Protein AF-A0A1I7GDD6-F1 (afdb_monomer_lite)

Radius of gyration: 17.23 Å; chains: 1; bounding box: 30×14×56 Å

Foldseek 3Di:
DVQLVVLQVPLVVQLVQLVVCCVVPNDPVSVVSNVVSVCSNCVVVVVVVVVVVVVVPVPPPPPD

Secondary structure (DSSP, 8-state):
-HHHHHHHHHHHHHHHHHHHHHHHS--HHHHHHHHHHHHHHHHHHHHHHHHHHHHHHHTTTTT-

Sequence (64 aa):
MIAVAVGVIIGLPIVLFGFMRLDERPGWLSWTILLAGLAITFGPATSAAITHYVEPVSGRYDGR

Structure (mmCIF, N/CA/C/O backbone):
data_AF-A0A1I7GDD6-F1
#
_entry.id   AF-A0A1I7GDD6-F1
#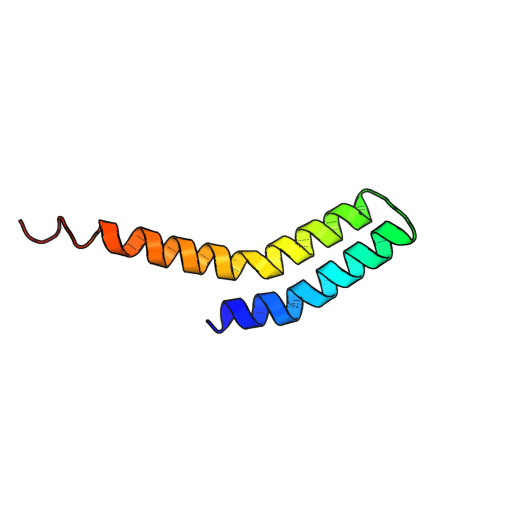
loop_
_atom_site.group_PDB
_atom_site.id
_atom_site.type_symbol
_atom_site.label_atom_id
_atom_site.label_alt_id
_atom_site.label_comp_id
_atom_site.label_asym_id
_atom_site.label_entity_id
_atom_site.label_seq_id
_atom_site.pdbx_PDB_ins_code
_atom_site.Cartn_x
_atom_site.Cartn_y
_atom_site.Cartn_z
_atom_site.occupancy
_atom_site.B_iso_or_equiv
_atom_site.auth_seq_id
_atom_site.auth_comp_id
_atom_site.auth_asym_id
_atom_site.auth_atom_id
_atom_site.pdbx_PDB_model_num
ATOM 1 N N . MET A 1 1 ? 11.240 -3.197 -8.886 1.00 70.44 1 MET A N 1
ATOM 2 C CA . MET A 1 1 ? 10.932 -4.269 -7.906 1.00 70.44 1 MET A CA 1
ATOM 3 C C . MET A 1 1 ? 11.125 -3.848 -6.450 1.00 70.44 1 MET A C 1
ATOM 5 O O . MET A 1 1 ? 10.175 -3.974 -5.694 1.00 70.44 1 MET A O 1
ATOM 9 N N . ILE A 1 2 ? 12.279 -3.297 -6.044 1.00 84.06 2 ILE A N 1
ATOM 10 C CA . ILE A 1 2 ? 12.527 -2.895 -4.638 1.00 84.06 2 ILE A CA 1
ATOM 11 C C . ILE A 1 2 ? 11.475 -1.899 -4.117 1.00 84.06 2 ILE A C 1
ATOM 13 O O . ILE A 1 2 ? 10.901 -2.119 -3.058 1.00 84.06 2 ILE A O 1
ATOM 17 N N . ALA A 1 3 ? 11.144 -0.860 -4.892 1.00 79.31 3 ALA A N 1
ATOM 18 C CA . ALA A 1 3 ? 10.114 0.115 -4.513 1.00 79.31 3 ALA A CA 1
ATOM 19 C C . ALA A 1 3 ? 8.719 -0.512 -4.302 1.00 79.31 3 ALA A C 1
ATOM 21 O O . ALA A 1 3 ? 7.971 -0.075 -3.434 1.00 79.31 3 ALA A O 1
ATOM 22 N N . VAL A 1 4 ? 8.388 -1.567 -5.057 1.00 84.31 4 VAL A N 1
ATOM 23 C CA . VAL A 1 4 ? 7.132 -2.319 -4.896 1.00 84.31 4 VAL A CA 1
ATOM 24 C C . VAL A 1 4 ? 7.144 -3.102 -3.589 1.00 84.31 4 VAL A C 1
ATOM 26 O O . VAL A 1 4 ? 6.195 -3.015 -2.818 1.00 84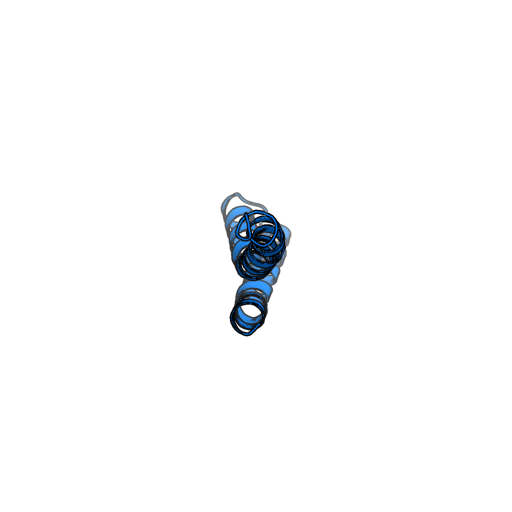.31 4 VAL A O 1
ATOM 29 N N . ALA A 1 5 ? 8.240 -3.806 -3.298 1.00 86.25 5 ALA A N 1
ATOM 30 C CA . ALA A 1 5 ? 8.388 -4.535 -2.042 1.00 86.25 5 ALA A CA 1
ATOM 31 C C . ALA A 1 5 ? 8.298 -3.597 -0.827 1.00 86.25 5 ALA A C 1
ATOM 33 O O . ALA A 1 5 ? 7.576 -3.893 0.121 1.00 86.25 5 ALA A O 1
ATOM 34 N N . VAL A 1 6 ? 8.953 -2.433 -0.882 1.00 90.00 6 VAL A N 1
ATOM 35 C CA . VAL A 1 6 ? 8.871 -1.408 0.171 1.00 90.00 6 VAL A CA 1
ATOM 36 C C . VAL A 1 6 ? 7.436 -0.893 0.341 1.00 90.00 6 VAL A C 1
ATOM 38 O O . VAL A 1 6 ? 6.956 -0.807 1.470 1.00 90.00 6 VAL A O 1
ATOM 41 N N . GLY A 1 7 ? 6.726 -0.618 -0.760 1.00 87.56 7 GLY A N 1
ATOM 42 C CA . GLY A 1 7 ? 5.320 -0.202 -0.724 1.00 87.56 7 GLY A CA 1
ATOM 43 C C . GLY A 1 7 ? 4.406 -1.232 -0.058 1.00 87.56 7 GLY A C 1
ATOM 44 O O . GLY A 1 7 ? 3.560 -0.872 0.757 1.00 87.56 7 GLY A O 1
ATOM 45 N N . VAL A 1 8 ? 4.611 -2.525 -0.327 1.00 91.38 8 VAL A N 1
ATOM 46 C CA . VAL A 1 8 ? 3.848 -3.605 0.320 1.00 91.38 8 VAL A CA 1
ATOM 47 C C . VAL A 1 8 ? 4.197 -3.723 1.805 1.00 91.38 8 VAL A C 1
ATOM 49 O O . VAL A 1 8 ? 3.286 -3.760 2.627 1.00 91.38 8 VAL A O 1
ATOM 52 N N . ILE A 1 9 ? 5.487 -3.731 2.161 1.00 93.69 9 ILE A N 1
ATOM 53 C CA . ILE A 1 9 ? 5.952 -3.877 3.553 1.00 93.69 9 ILE A CA 1
ATOM 54 C C . ILE A 1 9 ? 5.404 -2.757 4.445 1.00 93.69 9 ILE A C 1
ATOM 56 O O . ILE A 1 9 ? 4.999 -3.019 5.574 1.00 93.69 9 ILE A O 1
ATOM 60 N N . ILE A 1 10 ? 5.377 -1.520 3.943 1.00 92.44 10 ILE A N 1
ATOM 61 C CA . ILE A 1 10 ? 4.924 -0.355 4.712 1.00 92.44 10 ILE A CA 1
ATOM 62 C C . ILE A 1 10 ? 3.406 -0.172 4.612 1.00 92.44 10 ILE A C 1
ATOM 64 O O . ILE A 1 10 ? 2.749 0.108 5.612 1.00 92.44 10 ILE A O 1
ATOM 68 N N . GLY A 1 11 ? 2.834 -0.316 3.417 1.00 90.19 11 GLY A N 1
ATOM 69 C CA . GLY A 1 11 ? 1.425 -0.026 3.173 1.00 90.19 11 GLY A CA 1
ATOM 70 C C . GLY A 1 11 ? 0.480 -1.089 3.732 1.00 90.19 11 GLY A C 1
ATOM 71 O O . GLY A 1 11 ? -0.568 -0.736 4.266 1.00 90.19 11 GLY A O 1
ATOM 72 N N . LEU A 1 12 ? 0.855 -2.375 3.700 1.00 92.44 12 LEU A N 1
ATOM 73 C CA . LEU A 1 12 ? -0.017 -3.462 4.161 1.00 92.44 12 LEU A CA 1
ATOM 74 C C . LEU A 1 12 ? -0.400 -3.333 5.652 1.00 92.44 12 LEU A C 1
ATOM 76 O O . LEU A 1 12 ? -1.593 -3.410 5.949 1.00 92.44 12 LEU A O 1
ATOM 80 N N . PRO A 1 13 ? 0.529 -3.058 6.592 1.00 94.94 13 PRO A N 1
ATOM 81 C CA . PRO A 1 13 ? 0.172 -2.768 7.982 1.00 94.94 13 PRO A CA 1
ATOM 82 C C . PRO A 1 13 ? -0.786 -1.581 8.138 1.00 94.94 13 PRO A C 1
ATOM 84 O O . PRO A 1 13 ? -1.693 -1.630 8.965 1.00 94.94 13 PRO A O 1
ATOM 87 N N . ILE A 1 14 ? -0.619 -0.527 7.331 1.00 92.81 14 ILE A N 1
ATOM 88 C CA . ILE A 1 14 ? -1.475 0.669 7.370 1.00 92.81 14 ILE A CA 1
ATOM 89 C C . ILE A 1 14 ? -2.889 0.332 6.884 1.00 92.81 14 ILE A C 1
ATOM 91 O O . ILE A 1 14 ? -3.865 0.757 7.499 1.00 92.81 14 ILE A O 1
ATOM 95 N N . VAL A 1 15 ? -3.007 -0.468 5.819 1.00 93.69 15 VAL A N 1
ATOM 96 C CA . VAL A 1 15 ? -4.294 -0.975 5.317 1.00 93.69 15 VAL A CA 1
ATOM 97 C C . VAL A 1 15 ? -4.992 -1.811 6.385 1.00 93.69 15 VAL A C 1
ATOM 99 O O . VAL A 1 15 ? -6.159 -1.564 6.678 1.00 93.69 15 VAL A O 1
ATOM 102 N N . LEU A 1 16 ? -4.280 -2.761 7.000 1.00 93.62 16 LEU A N 1
ATOM 103 C CA . LEU A 1 16 ? -4.827 -3.609 8.064 1.00 93.62 16 LEU A CA 1
ATOM 104 C C . LEU A 1 16 ? -5.289 -2.778 9.265 1.00 93.62 16 LEU A C 1
ATOM 106 O O . LEU A 1 16 ? -6.392 -2.987 9.764 1.00 93.62 16 LEU A O 1
ATOM 110 N N . PHE A 1 17 ? -4.493 -1.792 9.679 1.00 92.62 17 PHE A N 1
ATOM 111 C CA . PHE A 1 17 ? -4.868 -0.867 10.744 1.00 92.62 17 PHE A CA 1
ATOM 112 C C . PHE A 1 17 ? -6.109 -0.039 10.378 1.00 92.62 17 PHE A C 1
ATOM 114 O O . PHE A 1 17 ? -7.017 0.109 11.194 1.00 92.62 17 PHE A O 1
ATOM 121 N N . GLY A 1 18 ? -6.191 0.462 9.141 1.00 90.81 18 GLY A N 1
ATOM 122 C CA . GLY A 1 18 ? -7.374 1.155 8.627 1.00 90.81 18 GLY A CA 1
ATOM 123 C C . GLY A 1 18 ? -8.630 0.279 8.651 1.00 90.81 18 GLY A C 1
ATOM 124 O O . GLY A 1 18 ? -9.685 0.748 9.075 1.00 90.81 18 GLY A O 1
ATOM 125 N N . PHE A 1 19 ? -8.506 -0.997 8.270 1.00 91.56 19 PHE A N 1
ATOM 126 C CA . PHE A 1 19 ? -9.592 -1.981 8.331 1.00 91.56 19 PHE A CA 1
ATOM 127 C C . PHE A 1 19 ? -10.059 -2.253 9.760 1.00 91.56 19 PHE A C 1
ATOM 129 O O . PHE A 1 19 ? -11.254 -2.155 10.024 1.00 91.56 19 PHE A O 1
ATOM 136 N N . MET A 1 20 ? -9.138 -2.530 10.689 1.00 93.12 20 MET A N 1
ATOM 137 C CA . MET A 1 20 ? -9.480 -2.725 12.105 1.00 93.12 20 MET A CA 1
ATOM 138 C C . MET 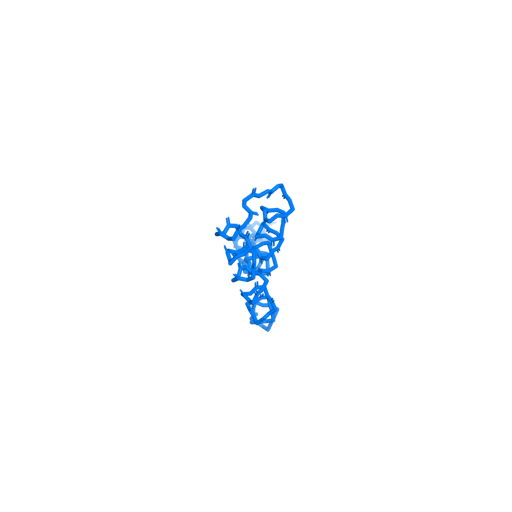A 1 20 ? -10.209 -1.501 12.666 1.00 93.12 20 MET A C 1
ATOM 140 O O . MET A 1 20 ? -11.228 -1.617 13.339 1.00 93.12 20 MET A O 1
ATOM 144 N N . ARG A 1 21 ? -9.738 -0.300 12.319 1.00 91.44 21 ARG A N 1
ATOM 145 C CA . ARG A 1 21 ? -10.356 0.942 12.782 1.00 91.44 21 ARG A CA 1
ATOM 146 C C . ARG A 1 21 ? -11.739 1.189 12.177 1.00 91.44 21 ARG A C 1
ATOM 148 O O . ARG A 1 21 ? -12.579 1.797 12.835 1.00 91.44 21 ARG A O 1
ATOM 155 N N . LEU A 1 22 ? -11.972 0.771 10.931 1.00 91.25 22 LEU A N 1
ATOM 156 C CA . LEU A 1 22 ? -13.293 0.828 10.298 1.00 91.25 22 LEU A CA 1
ATOM 157 C C . LEU A 1 22 ? -14.293 -0.097 10.991 1.00 91.25 22 LEU A C 1
ATOM 159 O O . LEU A 1 22 ? -15.452 0.290 11.114 1.00 91.25 22 LEU A O 1
ATOM 163 N N . ASP A 1 23 ? -13.836 -1.262 11.448 1.00 90.81 23 ASP A N 1
ATOM 164 C CA . ASP A 1 23 ? -14.652 -2.226 12.189 1.00 90.81 23 ASP A CA 1
ATOM 165 C C . ASP A 1 23 ? -15.022 -1.695 13.586 1.00 90.81 23 ASP A C 1
ATOM 167 O O . ASP A 1 23 ? -16.185 -1.702 13.979 1.00 90.81 23 ASP A O 1
ATOM 171 N N . GLU A 1 24 ? -14.055 -1.121 14.312 1.00 91.06 24 GLU A N 1
ATOM 172 C CA . GLU A 1 24 ? -14.294 -0.579 15.656 1.00 91.06 24 GLU A CA 1
ATOM 173 C C . GLU A 1 24 ? -15.107 0.724 15.653 1.00 91.06 24 GLU A C 1
ATOM 175 O O . GLU A 1 24 ? -15.990 0.928 16.491 1.00 91.06 24 GLU A O 1
ATOM 180 N N . ARG A 1 25 ? -14.745 1.670 14.775 1.00 90.56 25 ARG A N 1
ATOM 181 C CA . ARG A 1 25 ? -15.315 3.024 14.714 1.00 90.56 25 ARG A CA 1
ATOM 182 C C . ARG A 1 25 ? -15.307 3.525 13.269 1.00 90.56 25 ARG A C 1
ATOM 184 O O . ARG A 1 25 ? -14.381 4.249 12.869 1.00 90.56 25 ARG A O 1
ATOM 191 N N . PRO A 1 26 ? -16.339 3.187 12.477 1.00 88.38 26 PRO A N 1
ATOM 192 C CA . PRO A 1 26 ? -16.432 3.653 11.106 1.00 88.38 26 PRO A CA 1
ATOM 193 C C . PRO A 1 26 ? -16.557 5.178 11.095 1.00 88.38 26 PRO A C 1
ATOM 195 O O . PRO A 1 26 ? -17.479 5.763 11.660 1.00 88.38 26 PRO A O 1
ATOM 198 N N . GLY A 1 27 ? -15.588 5.837 10.465 1.00 93.19 27 GLY A N 1
ATOM 199 C CA . GLY A 1 27 ? -15.502 7.288 10.419 1.00 93.19 27 GLY A CA 1
ATOM 200 C C . GLY A 1 27 ? -14.606 7.755 9.284 1.00 93.19 27 GLY A C 1
ATOM 201 O O . GLY A 1 27 ? -13.841 6.976 8.711 1.00 93.19 27 GLY A O 1
ATOM 202 N N . TRP A 1 28 ? -14.692 9.045 8.962 1.00 92.94 28 TRP A N 1
ATOM 203 C CA . TRP A 1 28 ? -13.967 9.632 7.831 1.00 92.94 28 TRP A CA 1
ATOM 204 C C . TRP A 1 28 ? -12.450 9.423 7.942 1.00 92.94 28 TRP A C 1
ATOM 206 O O . TRP A 1 28 ? -11.789 9.090 6.966 1.00 92.94 28 TRP A O 1
ATOM 216 N N . LEU A 1 29 ? -11.918 9.503 9.164 1.00 89.88 29 LEU A N 1
ATOM 217 C CA . LEU A 1 29 ? -10.508 9.252 9.456 1.00 89.88 29 LEU A CA 1
ATOM 218 C C . LEU A 1 29 ? -10.081 7.788 9.227 1.00 89.88 29 LEU A C 1
ATOM 220 O O . LEU A 1 29 ? -8.951 7.528 8.828 1.00 89.88 29 LEU A O 1
ATOM 224 N N . SER A 1 30 ? -10.957 6.818 9.490 1.00 90.88 30 SER A N 1
ATOM 225 C CA . SER A 1 30 ? -10.656 5.395 9.278 1.00 90.88 30 SER A CA 1
ATOM 226 C C . SER A 1 30 ? -10.580 5.087 7.778 1.00 90.88 30 SER A C 1
ATOM 228 O O . SER A 1 30 ? -9.659 4.411 7.323 1.00 90.88 30 SER A O 1
ATOM 230 N N . TRP A 1 31 ? -11.482 5.689 6.995 1.00 92.62 31 TRP A N 1
ATOM 231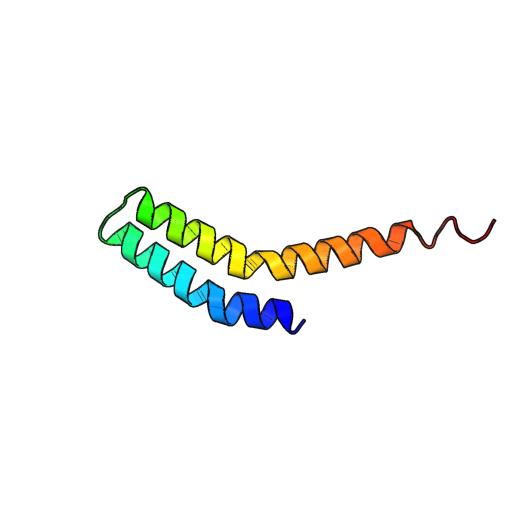 C CA . TRP A 1 31 ? -11.461 5.625 5.533 1.00 92.62 31 TRP A CA 1
ATOM 232 C C . TRP A 1 31 ? -10.223 6.282 4.920 1.00 92.62 31 TRP A C 1
ATOM 234 O O . TRP A 1 31 ? -9.623 5.706 4.015 1.00 92.62 31 TRP A O 1
ATOM 244 N N . THR A 1 32 ? -9.801 7.453 5.406 1.00 94.19 32 THR A N 1
ATOM 245 C CA . THR A 1 32 ? -8.598 8.114 4.871 1.00 94.19 32 THR A CA 1
ATOM 246 C C . THR A 1 32 ? -7.332 7.313 5.148 1.00 94.19 32 THR A C 1
ATOM 248 O O . THR A 1 32 ? -6.488 7.205 4.262 1.00 94.19 32 THR A O 1
ATOM 251 N N . ILE A 1 33 ? -7.214 6.692 6.325 1.00 92.12 33 ILE A N 1
ATOM 252 C CA . ILE A 1 33 ? -6.092 5.797 6.650 1.00 92.12 33 ILE A CA 1
ATOM 253 C C . ILE A 1 33 ? -6.082 4.581 5.728 1.00 92.12 33 ILE A C 1
ATOM 255 O O . ILE A 1 33 ? -5.029 4.238 5.191 1.00 92.12 33 ILE A O 1
ATOM 259 N N . LEU A 1 34 ? -7.244 3.960 5.506 1.00 92.50 34 LEU A N 1
ATOM 260 C CA . LEU A 1 34 ? -7.357 2.820 4.603 1.00 92.50 34 LEU A CA 1
ATOM 261 C C . LEU A 1 34 ? -6.912 3.196 3.181 1.00 92.50 34 LEU A C 1
ATOM 263 O O . LEU A 1 34 ? -6.076 2.512 2.591 1.00 92.50 34 LEU A O 1
ATOM 267 N N . LEU A 1 35 ? -7.431 4.305 2.648 1.00 93.94 35 LEU A N 1
ATOM 268 C CA . LEU A 1 35 ? -7.082 4.791 1.312 1.00 93.94 35 LEU A CA 1
ATOM 269 C C . LEU A 1 35 ? -5.598 5.154 1.198 1.00 93.94 35 LEU A C 1
ATOM 271 O O . LEU A 1 35 ? -4.968 4.822 0.195 1.00 93.94 35 LEU A O 1
ATOM 275 N N . ALA A 1 36 ? -5.023 5.783 2.224 1.00 93.38 36 ALA A N 1
ATOM 276 C CA . ALA A 1 36 ? -3.599 6.098 2.262 1.00 93.38 36 ALA A CA 1
ATOM 277 C C . ALA A 1 36 ? -2.740 4.824 2.245 1.00 93.38 36 ALA A C 1
ATOM 279 O O . ALA A 1 36 ? -1.785 4.738 1.473 1.00 93.38 36 ALA A O 1
ATOM 280 N N . GLY A 1 37 ? -3.109 3.813 3.037 1.00 91.38 37 GLY A N 1
ATOM 281 C CA . GLY A 1 37 ? -2.444 2.511 3.027 1.00 91.38 37 GLY A CA 1
ATOM 282 C C . GLY A 1 37 ? -2.489 1.861 1.644 1.00 91.38 37 GLY A C 1
ATOM 283 O O . GLY A 1 37 ? -1.453 1.452 1.123 1.00 91.38 37 GLY A O 1
ATOM 284 N N . LEU A 1 38 ? -3.665 1.843 1.008 1.00 93.56 38 LEU A N 1
ATOM 285 C CA . LEU A 1 38 ? -3.839 1.285 -0.335 1.00 93.56 38 LEU A CA 1
ATOM 286 C C . LEU A 1 38 ? -2.987 2.031 -1.369 1.00 93.56 38 LEU A C 1
ATOM 288 O O . LEU A 1 38 ? -2.328 1.397 -2.193 1.00 93.56 38 LEU A O 1
ATOM 292 N N . ALA A 1 39 ? -2.942 3.363 -1.307 1.00 92.94 39 ALA A N 1
ATOM 293 C CA . ALA A 1 39 ? -2.120 4.167 -2.205 1.00 92.94 39 ALA A CA 1
ATOM 294 C C . ALA A 1 39 ? -0.619 3.864 -2.051 1.00 92.94 39 ALA A C 1
ATOM 296 O O . ALA A 1 39 ? 0.088 3.770 -3.052 1.00 92.94 39 ALA A O 1
ATOM 297 N N . ILE A 1 40 ? -0.134 3.652 -0.824 1.00 91.75 40 ILE A N 1
ATOM 298 C CA . ILE A 1 40 ? 1.267 3.284 -0.562 1.00 91.75 40 ILE A CA 1
ATOM 299 C C . ILE A 1 40 ? 1.568 1.865 -1.064 1.00 91.75 40 ILE A C 1
ATOM 301 O O . ILE A 1 40 ? 2.616 1.640 -1.670 1.00 91.75 40 ILE A O 1
ATOM 305 N N . THR A 1 41 ? 0.651 0.916 -0.855 1.00 91.50 41 THR A N 1
ATOM 306 C CA . THR A 1 41 ? 0.815 -0.475 -1.302 1.00 91.50 41 THR A CA 1
ATOM 307 C C . THR A 1 41 ? 0.826 -0.590 -2.823 1.00 91.50 41 THR A C 1
ATOM 309 O O . THR A 1 41 ? 1.717 -1.224 -3.388 1.00 91.50 41 THR A O 1
ATOM 312 N N . PHE A 1 42 ? -0.148 0.022 -3.497 1.00 90.69 42 PHE A N 1
ATOM 313 C CA . PHE A 1 42 ? -0.332 -0.144 -4.939 1.00 90.69 42 PHE A CA 1
ATOM 314 C C . PHE A 1 42 ? 0.400 0.906 -5.772 1.00 90.69 42 PHE A C 1
ATOM 316 O O . PHE A 1 42 ? 0.753 0.621 -6.911 1.00 90.69 42 PHE A O 1
ATOM 323 N N . GLY A 1 43 ? 0.687 2.091 -5.231 1.00 89.19 43 GLY A N 1
ATOM 324 C CA . GLY A 1 43 ? 1.304 3.200 -5.966 1.00 89.19 43 GLY A CA 1
ATOM 325 C C . GLY A 1 43 ? 2.586 2.816 -6.715 1.00 89.19 43 GLY A C 1
ATOM 326 O O . GLY A 1 43 ? 2.650 3.019 -7.930 1.00 89.19 43 GLY A O 1
ATOM 327 N N . PRO A 1 44 ? 3.587 2.202 -6.055 1.00 88.25 44 PRO A N 1
ATOM 328 C CA . PRO A 1 44 ? 4.818 1.788 -6.725 1.00 88.25 44 PRO A CA 1
ATOM 329 C C . PRO A 1 44 ? 4.594 0.715 -7.797 1.00 88.25 44 PRO A C 1
ATOM 331 O O . PRO A 1 44 ? 5.274 0.730 -8.822 1.00 88.25 44 PRO A O 1
ATOM 334 N N . ALA A 1 45 ? 3.646 -0.204 -7.581 1.00 87.62 45 ALA A N 1
ATOM 335 C CA . ALA A 1 45 ? 3.304 -1.245 -8.549 1.00 87.62 45 ALA A CA 1
ATOM 336 C C . ALA A 1 45 ? 2.621 -0.652 -9.788 1.00 87.62 45 ALA A C 1
ATOM 338 O O . ALA A 1 45 ? 3.015 -0.957 -10.910 1.00 87.62 45 ALA A O 1
ATOM 339 N N . THR A 1 46 ? 1.655 0.246 -9.585 1.00 86.94 46 THR A N 1
ATOM 340 C CA . THR A 1 46 ? 0.965 0.972 -10.657 1.00 86.94 46 THR A CA 1
ATOM 341 C C . THR A 1 46 ? 1.945 1.821 -11.460 1.00 86.94 46 THR A C 1
ATOM 343 O O . THR A 1 46 ? 1.919 1.779 -12.685 1.00 86.94 46 THR A O 1
ATOM 346 N N . SER A 1 47 ? 2.857 2.537 -10.794 1.00 85.00 47 SER A N 1
ATOM 347 C CA . SER A 1 47 ? 3.902 3.322 -11.463 1.00 85.00 47 SER A CA 1
ATOM 348 C C . SER A 1 47 ? 4.825 2.440 -12.309 1.00 85.00 47 SER A C 1
ATOM 350 O O . SER A 1 47 ? 5.018 2.708 -13.492 1.00 85.00 47 SER A O 1
ATOM 352 N N . ALA A 1 48 ? 5.318 1.329 -11.749 1.00 85.06 48 ALA A N 1
ATOM 353 C CA . ALA A 1 48 ? 6.154 0.383 -12.487 1.00 85.06 48 ALA A CA 1
ATOM 354 C C . ALA A 1 48 ? 5.422 -0.218 -13.699 1.00 85.06 48 ALA A C 1
ATOM 356 O O . ALA A 1 48 ? 6.010 -0.335 -14.773 1.00 85.06 48 ALA A O 1
ATOM 357 N N . ALA A 1 49 ? 4.140 -0.560 -13.547 1.00 85.12 49 ALA A N 1
ATOM 358 C CA . ALA A 1 49 ? 3.317 -1.050 -14.645 1.00 85.12 49 ALA A CA 1
ATOM 359 C C . ALA A 1 49 ? 3.171 0.009 -15.748 1.00 85.12 49 ALA A C 1
ATOM 361 O O . ALA A 1 49 ? 3.418 -0.303 -16.909 1.00 85.12 49 ALA A O 1
ATOM 362 N N . ILE A 1 50 ? 2.837 1.258 -15.401 1.00 84.25 50 ILE A N 1
ATOM 363 C CA . ILE A 1 50 ? 2.709 2.359 -16.370 1.00 84.25 50 ILE A CA 1
ATOM 364 C C . ILE A 1 50 ? 4.007 2.538 -17.158 1.00 84.25 50 ILE A C 1
ATOM 366 O O . ILE A 1 50 ? 3.956 2.577 -18.384 1.00 84.25 50 ILE A O 1
ATOM 370 N N . THR A 1 51 ? 5.164 2.584 -16.491 1.00 82.06 51 THR A N 1
ATOM 371 C CA . THR A 1 51 ? 6.460 2.718 -17.173 1.00 82.06 51 THR A CA 1
ATOM 372 C C . THR A 1 51 ? 6.679 1.593 -18.185 1.00 82.06 51 THR A C 1
ATOM 374 O O . THR A 1 51 ? 6.986 1.870 -19.343 1.00 82.06 51 THR A O 1
ATOM 377 N N . HIS A 1 52 ? 6.412 0.342 -17.793 1.00 77.25 52 HIS A N 1
ATOM 378 C CA . HIS A 1 52 ? 6.517 -0.810 -18.692 1.00 77.25 52 HIS A CA 1
ATOM 379 C C . HIS A 1 52 ? 5.534 -0.775 -19.872 1.00 77.25 52 HIS A C 1
ATOM 381 O O . HIS A 1 52 ? 5.841 -1.331 -20.923 1.00 77.25 52 HIS A O 1
ATOM 387 N N . TYR A 1 53 ? 4.367 -0.142 -19.730 1.00 72.88 53 TYR A N 1
ATOM 388 C CA . TYR A 1 53 ? 3.404 0.022 -20.826 1.00 72.88 53 TYR A CA 1
ATOM 389 C C . TYR A 1 53 ? 3.699 1.227 -21.733 1.00 72.88 53 TYR A C 1
ATOM 391 O O . TYR A 1 53 ? 3.270 1.224 -22.886 1.00 72.88 53 TYR A O 1
ATOM 399 N N . VAL A 1 54 ? 4.436 2.236 -21.258 1.00 65.25 54 VAL A N 1
ATOM 400 C CA . VAL A 1 54 ? 4.817 3.424 -22.049 1.00 65.25 54 VAL A CA 1
ATOM 401 C C . VAL A 1 54 ? 6.069 3.171 -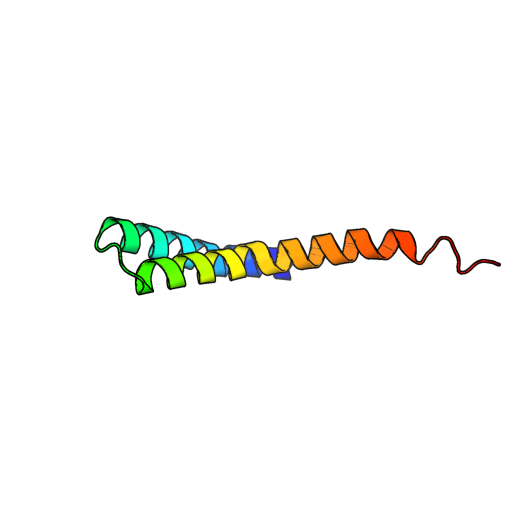22.901 1.00 65.25 54 VAL A C 1
ATOM 403 O O . VAL A 1 54 ? 6.124 3.603 -24.052 1.00 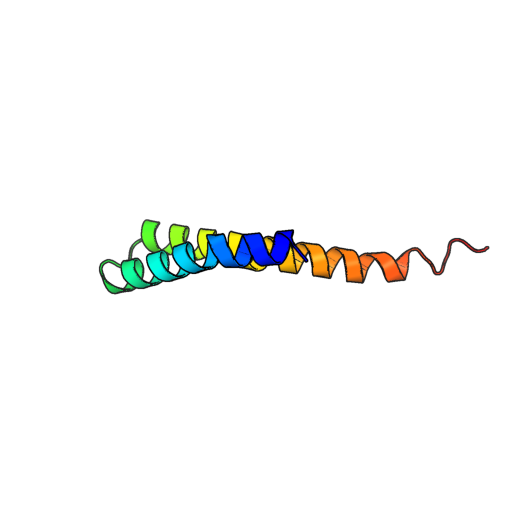65.25 54 VAL A O 1
ATOM 406 N N . GLU A 1 55 ? 7.041 2.413 -22.391 1.00 58.75 55 GLU A N 1
ATOM 407 C CA . GLU A 1 55 ? 8.263 2.025 -23.115 1.00 58.75 55 GLU A CA 1
ATOM 408 C C . GLU A 1 55 ? 8.060 1.330 -24.485 1.00 58.75 55 GLU A C 1
ATOM 410 O O . GLU A 1 55 ? 8.812 1.631 -25.412 1.00 58.75 55 GLU A O 1
ATOM 415 N N . PRO A 1 56 ? 7.060 0.454 -24.713 1.00 55.00 56 PRO A N 1
ATOM 416 C CA . PRO A 1 56 ? 6.897 -0.207 -26.011 1.00 55.00 56 PRO A CA 1
ATOM 417 C C . PRO A 1 56 ? 6.419 0.711 -27.150 1.00 55.00 56 PRO A C 1
ATOM 419 O O . PRO A 1 56 ? 6.456 0.292 -28.309 1.00 55.00 56 PRO A O 1
ATOM 422 N N . VAL A 1 57 ? 5.973 1.945 -26.874 1.00 55.53 57 VAL A N 1
ATOM 423 C CA . VAL A 1 57 ? 5.436 2.852 -27.911 1.00 55.53 57 VAL A CA 1
ATOM 424 C C . VAL A 1 57 ? 6.519 3.742 -28.537 1.00 55.53 57 VAL A C 1
ATOM 426 O O . VAL A 1 57 ? 6.420 4.070 -29.720 1.00 55.53 57 VAL A O 1
ATOM 429 N N . SER A 1 58 ? 7.584 4.088 -27.808 1.00 54.06 58 SER A N 1
ATOM 430 C CA . SER A 1 58 ? 8.655 4.963 -28.319 1.00 54.06 58 SER A CA 1
ATOM 431 C C . SER A 1 58 ? 9.643 4.253 -29.254 1.00 54.06 58 SER A C 1
ATOM 433 O O . SER A 1 58 ? 10.245 4.900 -30.103 1.00 54.06 58 SER A O 1
ATOM 435 N N . GLY A 1 59 ? 9.763 2.923 -29.188 1.00 51.38 59 GLY A N 1
ATOM 436 C CA . GLY A 1 59 ? 10.725 2.165 -30.002 1.00 51.38 59 GLY A CA 1
ATOM 437 C C . GLY A 1 59 ? 10.325 1.903 -31.463 1.00 51.38 59 GLY A C 1
ATOM 438 O O . GLY A 1 59 ? 11.129 1.367 -32.220 1.00 51.38 59 GLY A O 1
ATOM 439 N N . ARG A 1 60 ? 9.094 2.233 -31.889 1.00 54.69 60 ARG A N 1
ATOM 440 C CA . ARG A 1 60 ? 8.598 1.889 -33.243 1.00 54.69 60 ARG A CA 1
ATOM 441 C C . ARG A 1 60 ? 8.721 3.013 -34.281 1.00 54.69 60 ARG A C 1
ATOM 443 O O . ARG A 1 60 ? 8.551 2.742 -35.467 1.00 54.69 60 ARG A O 1
ATOM 450 N N . TYR A 1 61 ? 9.024 4.243 -33.862 1.00 54.31 61 TYR A N 1
ATOM 451 C CA . TYR A 1 61 ? 9.115 5.407 -34.757 1.00 54.31 61 TYR A CA 1
ATOM 452 C C . TYR A 1 61 ? 10.495 6.080 -34.797 1.00 54.31 61 TYR A C 1
ATOM 454 O O . TYR A 1 61 ? 10.685 6.972 -35.612 1.00 54.31 61 TYR A O 1
ATOM 462 N N . ASP A 1 62 ? 11.469 5.617 -34.010 1.00 53.66 62 ASP A N 1
ATOM 463 C CA . ASP A 1 62 ? 12.820 6.208 -33.918 1.00 53.66 62 ASP A CA 1
ATOM 464 C C . ASP A 1 62 ? 13.807 5.675 -34.987 1.00 53.66 62 ASP A C 1
ATOM 466 O O . ASP A 1 62 ? 15.023 5.782 -34.866 1.00 53.66 62 ASP A O 1
ATOM 470 N N . GLY A 1 63 ? 13.278 5.031 -36.034 1.00 57.69 63 GLY A N 1
ATOM 471 C CA . GLY A 1 63 ? 14.046 4.348 -37.084 1.00 57.69 63 GLY A CA 1
ATOM 472 C C . GLY A 1 63 ? 13.628 4.713 -38.510 1.00 57.69 63 GLY A C 1
ATOM 473 O O . GLY A 1 63 ? 13.720 3.864 -39.398 1.00 57.69 63 GLY A O 1
ATOM 474 N N . ARG A 1 64 ? 13.110 5.927 -38.731 1.00 45.50 64 ARG A N 1
ATOM 475 C CA . ARG A 1 64 ? 12.876 6.492 -40.069 1.00 45.50 64 ARG A CA 1
ATOM 476 C C . ARG A 1 64 ? 13.520 7.858 -40.208 1.00 45.50 64 ARG A C 1
ATOM 478 O O . ARG A 1 64 ? 13.278 8.695 -39.317 1.00 45.50 64 ARG A O 1
#

pLDDT: mean 83.37, std 13.86, range [45.5, 94.94]